Protein AF-0000000082584703 (afdb_homodimer)

InterPro domains:
  IPR012452 Protein of unknown function DUF1657 [PF07870] (7-54)

Sequence (136 aa):
MTVASKLKQTISSLKGVEGTLRLYSLQAQSKELKVVYRDAVKGIGEITQNLEKREKAIELEEPQYKSNMTVASKLKQTISSLKGVEGTLRLYSLQAQSKELKVVYRDAVKGIGEITQNLEKREKAIELEEPQYKSN

Radius of gyration: 16.39 Å; Cα contacts (8 Å, |Δi|>4): 124; chains: 2; bounding box: 30×47×35 Å

Secondary structure (DSSP, 8-state):
--HHHHHHHHHHHHHHHHHHHHHHHHH-SSHHHHHHHHHHHHHHHHHHHHHHHHHHHHHHH-GGG---/--HHHHHHHHHHHHHHHHHHHHHHHHH-SSHHHHHHHHHHHHHHHHHHHHHHHHHHHHHHH-GGG---

pLDDT: mean 90.68, std 10.88, range [46.72, 98.44]

Structure (mmCIF, N/CA/C/O backbone):
data_AF-0000000082584703-model_v1
#
loop_
_entity.id
_entity.type
_entity.pdbx_description
1 polymer 'DUF1657 domain-containing protein'
#
loop_
_atom_site.group_PDB
_atom_site.id
_atom_site.type_symbol
_atom_site.label_atom_id
_atom_site.label_alt_id
_atom_site.label_comp_id
_atom_site.label_asym_id
_atom_site.label_entity_id
_atom_si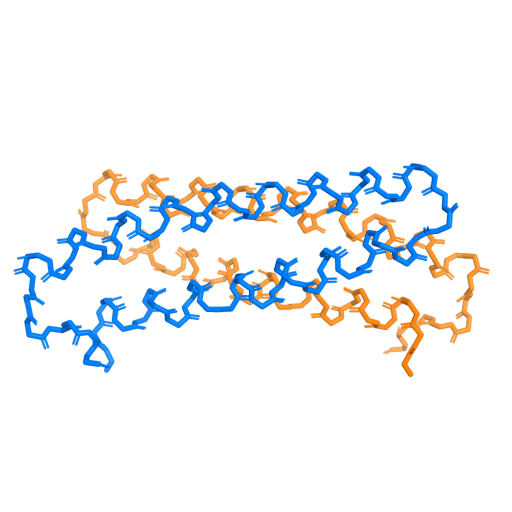te.label_seq_id
_atom_site.pdbx_PDB_ins_code
_atom_site.Cartn_x
_atom_site.Cartn_y
_atom_site.Cartn_z
_atom_site.occupancy
_atom_site.B_iso_or_equiv
_atom_site.auth_seq_id
_atom_site.auth_comp_id
_atom_site.auth_asym_id
_atom_site.auth_atom_id
_atom_site.pdbx_PDB_model_num
ATOM 1 N N . MET A 1 1 ? -2.311 21.344 -4.797 1 69.44 1 MET A N 1
ATOM 2 C CA . MET A 1 1 ? -2.764 20.125 -4.121 1 69.44 1 MET A CA 1
ATOM 3 C C . MET A 1 1 ? -2.555 20.234 -2.615 1 69.44 1 MET A C 1
ATOM 5 O O . MET A 1 1 ? -1.469 20.594 -2.16 1 69.44 1 MET A O 1
ATOM 9 N N . THR A 1 2 ? -3.594 20.25 -1.69 1 82.12 2 THR A N 1
ATOM 10 C CA . THR A 1 2 ? -3.523 20.375 -0.238 1 82.12 2 THR A CA 1
ATOM 11 C C . THR A 1 2 ? -3.08 19.047 0.39 1 82.12 2 THR A C 1
ATOM 13 O O . THR A 1 2 ? -3.08 18.016 -0.272 1 82.12 2 THR A O 1
ATOM 16 N N . VAL A 1 3 ? -2.617 19.078 1.653 1 83.38 3 VAL A N 1
ATOM 17 C CA . VAL A 1 3 ? -2.209 17.875 2.375 1 83.38 3 VAL A CA 1
ATOM 18 C C . VAL A 1 3 ? -3.346 16.844 2.361 1 83.38 3 VAL A C 1
ATOM 20 O O . VAL A 1 3 ? -3.111 15.656 2.17 1 83.38 3 VAL A O 1
ATOM 23 N N . ALA A 1 4 ? -4.516 17.344 2.551 1 88.81 4 ALA A N 1
ATOM 24 C CA . ALA A 1 4 ? -5.684 16.453 2.555 1 88.81 4 ALA A CA 1
ATOM 25 C C . ALA A 1 4 ? -5.867 15.781 1.2 1 88.81 4 ALA A C 1
ATOM 27 O O . ALA A 1 4 ? -6.145 14.586 1.13 1 88.81 4 ALA A O 1
ATOM 28 N N . SER A 1 5 ? -5.746 16.547 0.122 1 88.94 5 SER A N 1
ATOM 29 C CA . SER A 1 5 ? -5.898 16 -1.223 1 88.94 5 SER A CA 1
ATOM 30 C C . SER A 1 5 ? -4.805 14.984 -1.533 1 88.94 5 SER A C 1
ATOM 32 O O . SER A 1 5 ? -5.07 13.953 -2.148 1 88.94 5 SER A O 1
ATOM 34 N N . LYS A 1 6 ? -3.584 15.273 -1.159 1 92 6 LYS A N 1
ATOM 35 C CA . LYS A 1 6 ? -2.465 14.359 -1.337 1 92 6 LYS A CA 1
ATOM 36 C C . LYS A 1 6 ? -2.691 13.062 -0.565 1 92 6 LYS A C 1
ATOM 38 O O . LYS A 1 6 ? -2.469 11.969 -1.096 1 92 6 LYS A O 1
ATOM 43 N N . LEU A 1 7 ? -3.166 13.188 0.596 1 94 7 LEU A N 1
ATOM 44 C CA . LEU A 1 7 ? -3.457 12.023 1.427 1 94 7 LEU A CA 1
ATOM 45 C C . LEU A 1 7 ? -4.578 11.188 0.815 1 94 7 LEU A C 1
ATOM 47 O O . LEU A 1 7 ? -4.496 9.961 0.795 1 94 7 LEU A O 1
ATOM 51 N N . LYS A 1 8 ? -5.562 11.836 0.282 1 94.69 8 LYS A N 1
ATOM 52 C CA . LYS A 1 8 ? -6.672 11.141 -0.37 1 94.69 8 LYS A CA 1
ATOM 53 C C . LYS A 1 8 ? -6.184 10.328 -1.563 1 94.69 8 LYS A C 1
ATOM 55 O O . LYS A 1 8 ? -6.629 9.195 -1.771 1 94.69 8 LYS A O 1
ATOM 60 N N . GLN A 1 9 ? -5.293 10.93 -2.342 1 94.94 9 GLN A N 1
ATOM 61 C CA . GLN A 1 9 ? -4.715 10.234 -3.482 1 94.94 9 GLN A CA 1
ATOM 62 C C . GLN A 1 9 ? -3.904 9.016 -3.029 1 94.94 9 GLN A C 1
ATOM 64 O O . GLN A 1 9 ? -3.979 7.949 -3.641 1 94.94 9 GLN A O 1
ATOM 69 N N . THR A 1 10 ? -3.092 9.242 -1.963 1 97.69 10 THR A N 1
ATOM 70 C CA . THR A 1 10 ? -2.295 8.156 -1.407 1 97.69 10 THR A CA 1
ATOM 71 C C . THR A 1 10 ? -3.195 7.027 -0.906 1 97.69 10 THR A C 1
ATOM 73 O O . THR A 1 10 ? -2.932 5.852 -1.164 1 97.69 10 THR A O 1
ATOM 76 N N . ILE A 1 11 ? -4.266 7.355 -0.222 1 98.06 11 ILE A N 1
ATOM 77 C CA . ILE A 1 11 ? -5.238 6.391 0.285 1 98.06 11 ILE A CA 1
ATOM 78 C C . ILE A 1 11 ? -5.875 5.637 -0.881 1 98.06 11 ILE A C 1
ATOM 80 O O . ILE A 1 11 ? -6.031 4.418 -0.826 1 98.06 11 ILE A O 1
ATOM 84 N N . SER A 1 12 ? -6.23 6.316 -1.953 1 97.88 12 SER A N 1
ATOM 85 C CA . SER A 1 12 ? -6.809 5.691 -3.139 1 97.88 12 SER A CA 1
ATOM 86 C C . SER A 1 12 ? -5.848 4.688 -3.762 1 97.88 12 SER A C 1
ATOM 88 O O . SER A 1 12 ? -6.262 3.611 -4.199 1 97.88 12 SER A O 1
ATOM 90 N N . SER A 1 13 ? -4.562 5.062 -3.805 1 97.56 13 SER A N 1
ATOM 91 C CA . SER A 1 13 ? -3.543 4.152 -4.309 1 97.56 13 SER A CA 1
ATOM 92 C C . SER A 1 13 ? -3.475 2.881 -3.467 1 97.56 13 SER A C 1
ATOM 94 O O . SER A 1 13 ? -3.418 1.774 -4.008 1 97.56 13 SER A O 1
ATOM 96 N N . LEU A 1 14 ? -3.51 3.01 -2.193 1 98.44 14 LEU A N 1
ATOM 97 C CA . LEU A 1 14 ? -3.469 1.864 -1.29 1 98.44 14 LEU A CA 1
ATOM 98 C C . LEU A 1 14 ? -4.707 0.992 -1.46 1 98.44 14 LEU A C 1
ATOM 100 O O . LEU A 1 14 ? -4.605 -0.237 -1.487 1 98.44 14 LEU A O 1
ATOM 104 N N . LYS A 1 15 ? -5.852 1.588 -1.645 1 98.38 15 LYS A N 1
ATOM 105 C CA . LYS A 1 15 ? -7.082 0.828 -1.859 1 98.38 15 LYS A CA 1
ATOM 106 C C . LYS A 1 15 ? -7.031 0.061 -3.178 1 98.38 15 LYS A C 1
ATOM 108 O O . LYS A 1 15 ? -7.555 -1.05 -3.277 1 98.38 15 LYS A O 1
ATOM 113 N N . GLY A 1 16 ? -6.461 0.736 -4.164 1 97.62 16 GLY A N 1
ATOM 114 C CA . GLY A 1 16 ? -6.227 0.034 -5.414 1 97.62 16 GLY A CA 1
ATOM 115 C C . GLY A 1 16 ? -5.375 -1.21 -5.25 1 97.62 16 GLY A C 1
ATOM 116 O O . GLY A 1 16 ? -5.703 -2.27 -5.785 1 97.62 16 GLY A O 1
ATOM 117 N N . VAL A 1 17 ? -4.344 -1.11 -4.523 1 98 17 VAL A N 1
ATOM 118 C CA . VAL A 1 17 ? -3.453 -2.238 -4.266 1 98 17 VAL A CA 1
ATOM 119 C C . VAL A 1 17 ? -4.18 -3.289 -3.43 1 98 17 VAL A C 1
ATOM 121 O O . VAL A 1 17 ? -4.055 -4.488 -3.682 1 98 17 VAL A O 1
ATOM 124 N N . GLU A 1 18 ? -4.863 -2.871 -2.416 1 98.25 18 GLU A N 1
ATOM 125 C CA . GLU A 1 18 ? -5.66 -3.777 -1.596 1 98.25 18 GLU A CA 1
ATOM 126 C C . GLU A 1 18 ? -6.609 -4.605 -2.453 1 98.25 18 GLU A C 1
ATOM 128 O O . GLU A 1 18 ? -6.684 -5.828 -2.305 1 98.25 18 GLU A O 1
ATOM 133 N N . GLY A 1 19 ? -7.398 -3.957 -3.348 1 97.69 19 GLY A N 1
ATOM 134 C CA . GLY A 1 19 ? -8.281 -4.652 -4.27 1 97.69 19 GLY A CA 1
ATOM 135 C C . GLY A 1 19 ? -7.559 -5.668 -5.133 1 97.69 19 GLY A C 1
ATOM 136 O O . GLY A 1 19 ? -8.031 -6.797 -5.301 1 97.69 19 GLY A O 1
ATOM 137 N N . THR A 1 20 ? -6.426 -5.297 -5.633 1 97.62 20 THR A N 1
ATOM 138 C CA . THR A 1 20 ? -5.613 -6.172 -6.473 1 97.62 20 THR A CA 1
ATOM 139 C C . THR A 1 20 ? -5.156 -7.398 -5.688 1 97.62 20 THR A C 1
ATOM 141 O O . THR A 1 20 ? -5.285 -8.531 -6.164 1 97.62 20 THR A O 1
ATOM 144 N N . LEU A 1 21 ? -4.656 -7.223 -4.477 1 97.69 21 LEU A N 1
ATOM 145 C CA . LEU A 1 21 ? -4.152 -8.328 -3.66 1 97.69 21 LEU A CA 1
ATOM 146 C C . LEU A 1 21 ? -5.289 -9.25 -3.23 1 97.69 21 LEU A C 1
ATOM 148 O O . LEU A 1 21 ? -5.102 -10.461 -3.105 1 97.69 21 LEU A O 1
ATOM 152 N N . ARG A 1 22 ? -6.449 -8.594 -2.969 1 97.75 22 ARG A N 1
ATOM 153 C CA . ARG A 1 22 ? -7.617 -9.422 -2.68 1 97.75 22 ARG A CA 1
ATOM 154 C C . ARG A 1 22 ? -7.941 -10.336 -3.854 1 97.75 22 ARG A C 1
ATOM 156 O O . ARG A 1 22 ? -8.242 -11.516 -3.662 1 97.75 22 ARG A O 1
ATOM 163 N N . LEU A 1 23 ? -7.895 -9.805 -5.078 1 96.81 23 LEU A N 1
ATOM 164 C CA . LEU A 1 23 ? -8.125 -10.602 -6.281 1 96.81 23 LEU A CA 1
ATOM 165 C C . LEU A 1 23 ? -7.102 -11.727 -6.395 1 96.81 23 LEU A C 1
ATOM 167 O O . LEU A 1 23 ? -7.453 -12.859 -6.734 1 96.81 23 LEU A O 1
ATOM 171 N N . TYR A 1 24 ? -5.805 -11.43 -6.113 1 95.44 24 TYR A N 1
ATOM 172 C CA . TYR A 1 24 ? -4.77 -12.461 -6.133 1 95.44 24 TYR A CA 1
ATOM 173 C C . TYR A 1 24 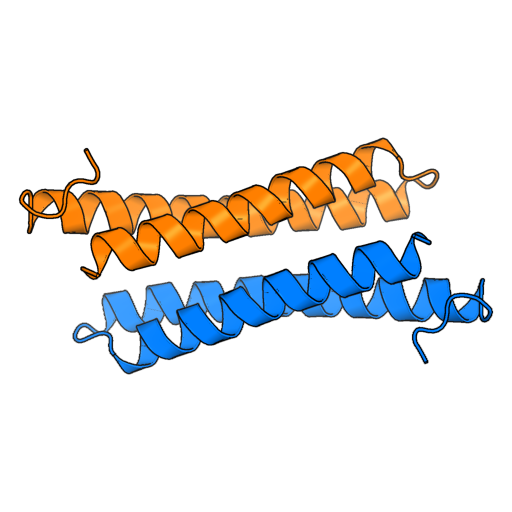? -5.086 -13.57 -5.137 1 95.44 24 TYR A C 1
ATOM 175 O O . TYR A 1 24 ? -4.863 -14.75 -5.422 1 95.44 24 TYR A O 1
ATOM 183 N N . SER A 1 25 ? -5.523 -13.18 -3.979 1 95.75 25 SER A N 1
ATOM 184 C CA . SER A 1 25 ? -5.84 -14.164 -2.945 1 95.75 25 SER A CA 1
ATOM 185 C C . SER A 1 25 ? -6.941 -15.109 -3.402 1 95.75 25 SER A C 1
ATOM 187 O O . SER A 1 25 ? -6.902 -16.312 -3.109 1 95.75 25 SER A O 1
ATOM 189 N N . LEU A 1 26 ? -7.953 -14.586 -4.113 1 95.19 26 LEU A N 1
ATOM 190 C CA . LEU A 1 26 ? -9.086 -15.359 -4.602 1 95.19 26 LEU A CA 1
ATOM 191 C C . LEU A 1 26 ? -8.648 -16.312 -5.707 1 95.19 26 LEU A C 1
ATOM 193 O O . LEU A 1 26 ? -9.211 -17.406 -5.852 1 95.19 26 LEU A O 1
ATOM 197 N N . GLN A 1 27 ? -7.609 -15.945 -6.441 1 92.81 27 GLN A N 1
ATOM 198 C CA . GLN A 1 27 ? -7.168 -16.703 -7.609 1 92.81 27 GLN A CA 1
ATOM 199 C C . GLN A 1 27 ? -6.059 -17.688 -7.25 1 92.81 27 GLN A C 1
ATOM 201 O O . GLN A 1 27 ? -5.727 -18.578 -8.031 1 92.81 27 GLN A O 1
ATOM 206 N N . ALA A 1 28 ? -5.477 -17.422 -6.059 1 91.31 28 ALA A N 1
ATOM 207 C CA . ALA A 1 28 ? -4.371 -18.281 -5.66 1 91.31 28 ALA A CA 1
ATOM 208 C C . ALA A 1 28 ? -4.836 -19.734 -5.523 1 91.31 28 ALA A C 1
ATOM 210 O O . ALA A 1 28 ? -5.938 -20 -5.035 1 91.31 28 ALA A O 1
ATOM 211 N N . GLN A 1 29 ? -3.947 -20.703 -5.93 1 87.38 29 GLN A N 1
ATOM 212 C CA . GLN A 1 29 ? -4.297 -22.109 -5.93 1 87.38 29 GLN A CA 1
ATOM 213 C C . GLN A 1 29 ? -3.838 -22.797 -4.641 1 87.38 29 GLN A C 1
ATOM 215 O O . GLN A 1 29 ? -4.391 -23.828 -4.242 1 87.38 29 GLN A O 1
ATOM 220 N N . SER A 1 30 ? -2.855 -22.312 -4.02 1 88.31 30 SER A N 1
ATOM 221 C CA . SER A 1 30 ? -2.348 -22.906 -2.787 1 88.31 30 SER A CA 1
ATOM 222 C C . SER A 1 30 ? -2.795 -22.109 -1.563 1 88.31 30 SER A C 1
ATOM 224 O O . SER A 1 30 ? -2.889 -20.891 -1.611 1 88.31 30 SER A O 1
ATOM 226 N N . LYS A 1 31 ? -3.072 -22.859 -0.467 1 92.44 31 LYS A N 1
ATOM 227 C CA . LYS A 1 31 ? -3.473 -22.25 0.8 1 92.44 31 LYS A CA 1
ATOM 228 C C . LYS A 1 31 ? -2.402 -21.297 1.314 1 92.44 31 LYS A C 1
ATOM 230 O O . LYS A 1 31 ? -2.721 -20.234 1.852 1 92.44 31 LYS A O 1
ATOM 235 N N . GLU A 1 32 ? -1.219 -21.594 1.123 1 90.44 32 GLU A N 1
ATOM 236 C CA . GLU A 1 32 ? -0.107 -20.766 1.582 1 90.44 32 GLU A CA 1
ATOM 237 C C . GLU A 1 32 ? -0.101 -19.406 0.88 1 90.44 32 GLU A C 1
ATOM 239 O O . GLU A 1 32 ? 0.039 -18.375 1.528 1 90.44 32 GLU A O 1
ATOM 244 N N . LEU A 1 33 ? -0.312 -19.438 -0.413 1 89.88 33 LEU A N 1
ATOM 245 C CA . LEU A 1 33 ? -0.336 -18.203 -1.193 1 89.88 33 LEU A CA 1
ATOM 246 C C . LEU A 1 33 ? -1.559 -17.359 -0.842 1 89.88 33 LEU A C 1
ATOM 248 O O . LEU A 1 33 ? -1.468 -16.141 -0.754 1 89.88 33 LEU A O 1
ATOM 252 N N . LYS A 1 34 ? -2.74 -18.047 -0.657 1 95.31 34 LYS A N 1
ATOM 253 C CA . LYS A 1 34 ? -3.947 -17.328 -0.244 1 95.31 34 LYS A CA 1
ATOM 254 C C . LY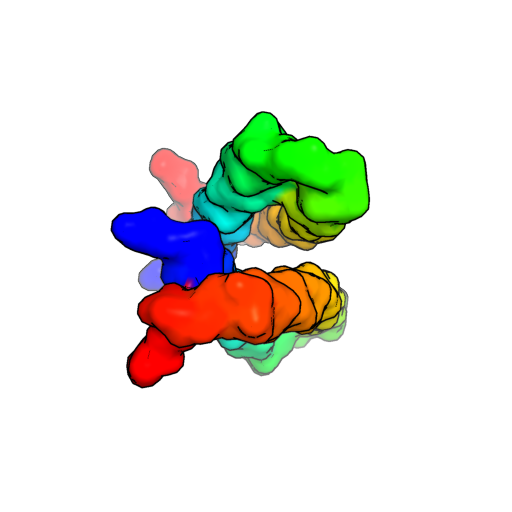S A 1 34 ? -3.721 -16.578 1.062 1 95.31 34 LYS A C 1
ATOM 256 O O . LYS A 1 34 ? -4.113 -15.414 1.187 1 95.31 34 LYS A O 1
ATOM 261 N N . VAL A 1 35 ? -3.023 -17.234 1.973 1 94.69 35 VAL A N 1
ATOM 262 C CA . VAL A 1 35 ? -2.764 -16.625 3.277 1 94.69 35 VAL A CA 1
ATOM 263 C C . VAL A 1 35 ? -1.806 -15.453 3.12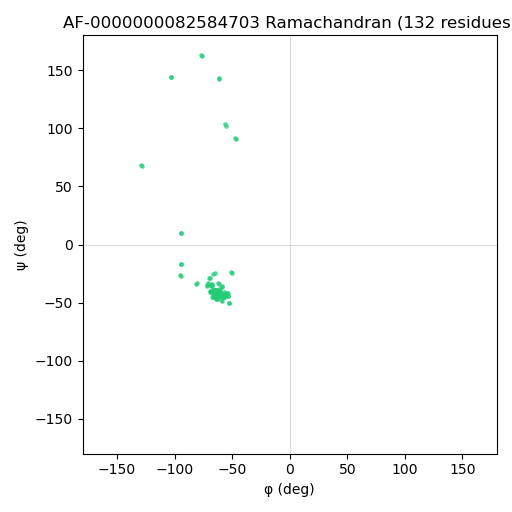1 1 94.69 35 VAL A C 1
ATOM 265 O O . VAL A 1 35 ? -1.99 -14.406 3.752 1 94.69 35 VAL A O 1
ATOM 268 N N . VAL A 1 36 ? -0.782 -15.594 2.25 1 93.69 36 VAL A N 1
ATOM 269 C CA . VAL A 1 36 ? 0.192 -14.531 2.018 1 93.69 36 VAL A CA 1
ATOM 270 C C . VAL A 1 36 ? -0.52 -13.273 1.509 1 93.69 36 VAL A C 1
ATOM 272 O O . VAL A 1 36 ? -0.305 -12.18 2.029 1 93.69 36 VAL A O 1
ATOM 275 N N . TYR A 1 37 ? -1.383 -13.406 0.532 1 96.62 37 TYR A N 1
ATOM 276 C CA . TYR A 1 37 ? -2.078 -12.266 -0.056 1 96.62 37 TYR A CA 1
ATOM 277 C C . TYR A 1 37 ? -3.123 -11.711 0.903 1 96.62 37 TYR A C 1
ATOM 279 O O . TYR A 1 37 ? -3.305 -10.5 0.998 1 96.62 37 TYR A O 1
ATOM 287 N N . ARG A 1 38 ? -3.746 -12.57 1.654 1 97.12 38 ARG A N 1
ATOM 288 C CA . ARG A 1 38 ? -4.734 -12.125 2.631 1 97.12 38 ARG A CA 1
ATOM 289 C C . ARG A 1 38 ? -4.078 -11.312 3.742 1 97.12 38 ARG A C 1
ATOM 291 O O . ARG A 1 38 ? -4.625 -10.297 4.184 1 97.12 38 ARG A O 1
ATOM 298 N N . ASP A 1 39 ? -2.953 -11.766 4.207 1 96.88 39 ASP A N 1
ATOM 299 C CA . ASP A 1 39 ? -2.209 -11.031 5.227 1 96.88 39 ASP A CA 1
ATOM 300 C C . ASP A 1 39 ? -1.76 -9.672 4.711 1 96.88 39 ASP A C 1
ATOM 302 O O . ASP A 1 39 ? -1.788 -8.68 5.445 1 96.88 39 ASP A O 1
ATOM 306 N N . ALA A 1 40 ? -1.365 -9.68 3.498 1 97.69 40 ALA A N 1
ATOM 307 C CA . ALA A 1 40 ? -0.992 -8.422 2.865 1 97.69 40 ALA A CA 1
ATOM 308 C C . ALA A 1 40 ? -2.184 -7.469 2.795 1 97.69 40 ALA A C 1
ATOM 310 O O . ALA A 1 40 ? -2.057 -6.281 3.102 1 97.69 40 ALA A O 1
ATOM 311 N N . VAL A 1 41 ? -3.396 -7.969 2.449 1 98.44 41 VAL A N 1
ATOM 312 C CA . VAL A 1 41 ? -4.621 -7.18 2.375 1 98.44 41 VAL A CA 1
ATOM 313 C C . VAL A 1 41 ? -4.953 -6.605 3.75 1 98.44 41 VAL A C 1
ATOM 315 O O . VAL A 1 41 ? -5.266 -5.418 3.875 1 98.44 41 VAL A O 1
ATOM 318 N N . LYS A 1 42 ? -4.797 -7.43 4.734 1 98.12 42 LYS A N 1
ATOM 319 C CA . LYS A 1 42 ? -5.078 -7.004 6.102 1 98.12 42 LYS A CA 1
ATOM 320 C C . LYS A 1 42 ? -4.121 -5.898 6.539 1 98.12 42 LYS A C 1
ATOM 322 O O . LYS A 1 42 ? -4.547 -4.887 7.102 1 98.12 42 LYS A O 1
ATOM 327 N N . GLY A 1 43 ? -2.818 -6.102 6.258 1 97.62 43 GLY A N 1
ATOM 328 C CA . GLY A 1 43 ? -1.826 -5.094 6.602 1 97.62 43 GLY A CA 1
ATOM 329 C C . GLY A 1 43 ? -2.064 -3.764 5.91 1 97.62 43 GLY A C 1
ATOM 330 O O . GLY A 1 43 ? -2.004 -2.709 6.543 1 97.62 43 GLY A O 1
ATOM 331 N N . ILE A 1 44 ? -2.393 -3.838 4.641 1 98.44 44 ILE A N 1
ATOM 332 C CA . ILE A 1 44 ? -2.666 -2.619 3.887 1 98.44 44 ILE A CA 1
ATOM 333 C C . ILE A 1 44 ? -3.934 -1.954 4.422 1 98.44 44 ILE A C 1
ATOM 335 O O . ILE A 1 44 ? -3.998 -0.728 4.535 1 98.44 44 ILE A O 1
ATOM 339 N N . GLY A 1 45 ? -4.906 -2.727 4.742 1 98.25 45 GLY A N 1
ATOM 340 C CA . GLY A 1 45 ? -6.145 -2.203 5.297 1 98.25 45 GLY A CA 1
ATOM 341 C C . GLY A 1 45 ? -5.941 -1.431 6.586 1 98.25 45 GLY A C 1
ATOM 342 O O . GLY A 1 45 ? -6.535 -0.369 6.781 1 98.25 45 GLY A O 1
ATOM 343 N N . GLU A 1 46 ? -5.137 -1.974 7.453 1 97.56 46 GLU A N 1
ATOM 344 C CA . GLU A 1 46 ? -4.84 -1.307 8.719 1 97.56 46 GLU A CA 1
ATOM 345 C C . GLU A 1 46 ? -4.145 0.031 8.484 1 97.56 46 GLU A C 1
ATOM 347 O O . GLU A 1 46 ? -4.477 1.03 9.125 1 97.56 46 GLU A O 1
ATOM 352 N N . ILE A 1 47 ? -3.197 0.049 7.59 1 98 47 ILE A N 1
ATOM 353 C CA . ILE A 1 47 ? -2.475 1.273 7.266 1 98 47 ILE A CA 1
ATOM 354 C C . ILE A 1 47 ? -3.432 2.289 6.648 1 98 47 ILE A C 1
ATOM 356 O O . ILE A 1 47 ? -3.428 3.465 7.023 1 98 47 ILE A O 1
ATOM 360 N N . THR A 1 48 ? -4.254 1.802 5.684 1 98.31 48 THR A N 1
ATOM 361 C CA . THR A 1 48 ? -5.234 2.645 5.012 1 98.31 48 THR A CA 1
ATOM 362 C C . THR A 1 48 ? -6.184 3.285 6.02 1 98.31 48 THR A C 1
ATOM 364 O O . THR A 1 48 ? -6.457 4.484 5.949 1 98.31 48 THR A O 1
ATOM 367 N N . GLN A 1 49 ? -6.668 2.496 6.949 1 97.44 49 GLN A N 1
ATOM 368 C CA . GLN A 1 49 ? -7.586 2.994 7.965 1 97.44 49 GLN A CA 1
ATOM 369 C C . GLN A 1 49 ? -6.934 4.086 8.805 1 97.44 49 GLN A C 1
ATOM 371 O O . GLN A 1 49 ? -7.578 5.082 9.148 1 97.44 49 GLN A O 1
ATOM 376 N N . ASN A 1 50 ? -5.695 3.91 9.156 1 95.69 50 ASN A N 1
ATOM 377 C CA . ASN A 1 50 ? -4.961 4.914 9.922 1 95.69 50 ASN A CA 1
ATOM 378 C C . ASN A 1 50 ? -4.832 6.223 9.148 1 95.69 50 ASN A C 1
ATOM 380 O O . ASN A 1 50 ? -5.016 7.301 9.719 1 95.69 50 ASN A O 1
ATOM 384 N N . LEU A 1 51 ? -4.523 6.148 7.883 1 96.69 51 LEU A N 1
ATOM 385 C CA . LEU A 1 51 ? -4.383 7.332 7.043 1 96.69 51 LEU A CA 1
ATOM 386 C C . LEU A 1 51 ? -5.73 8.016 6.84 1 96.69 51 LEU A C 1
ATOM 388 O O . LEU A 1 51 ? -5.797 9.25 6.742 1 96.69 51 LEU A O 1
ATOM 392 N N . GLU A 1 52 ? -6.809 7.195 6.77 1 96.5 52 GLU A N 1
ATOM 393 C CA . GLU A 1 52 ? -8.148 7.762 6.648 1 96.5 52 GLU A CA 1
ATOM 394 C C . GLU A 1 52 ? -8.508 8.594 7.879 1 96.5 52 GLU A C 1
ATOM 396 O O . GLU A 1 52 ? -9.148 9.641 7.758 1 96.5 52 GLU A O 1
ATOM 401 N N . LYS A 1 53 ? -8.18 8.094 9 1 93.94 53 LYS A N 1
ATOM 402 C CA . LYS A 1 53 ? -8.406 8.852 10.227 1 93.94 53 LYS A CA 1
ATOM 403 C C . LYS A 1 53 ? -7.691 10.195 10.188 1 93.94 53 LYS A C 1
ATOM 405 O O . LYS A 1 53 ? -8.258 11.219 10.578 1 93.94 53 LYS A O 1
ATOM 410 N N . ARG A 1 54 ? -6.5 10.148 9.727 1 90.88 54 ARG A N 1
ATOM 411 C CA . ARG A 1 54 ? -5.727 11.383 9.594 1 90.88 54 ARG A CA 1
ATOM 412 C C . ARG A 1 54 ? -6.348 12.312 8.562 1 90.88 54 ARG A C 1
ATOM 414 O O . ARG A 1 54 ? -6.395 13.531 8.766 1 90.88 54 ARG A O 1
ATOM 421 N N . GLU A 1 55 ? -6.746 11.82 7.445 1 92.44 55 GLU A N 1
ATOM 422 C CA . GLU A 1 55 ? -7.406 12.617 6.414 1 92.44 55 GLU A CA 1
ATOM 423 C C . GLU A 1 55 ? -8.617 13.359 6.98 1 92.44 55 GLU A C 1
ATOM 425 O O . GLU A 1 55 ? -8.805 14.547 6.711 1 92.44 55 GLU A O 1
ATOM 430 N N . LYS A 1 56 ? -9.422 12.664 7.785 1 91.56 56 LYS A N 1
ATOM 431 C CA . LYS A 1 56 ? -10.609 13.258 8.398 1 91.56 56 LYS A CA 1
ATOM 432 C C . LYS A 1 56 ? -10.227 14.367 9.367 1 91.56 56 LYS A C 1
ATOM 434 O O . LYS A 1 56 ? -10.875 15.414 9.414 1 91.56 56 LYS A O 1
ATOM 439 N N . ALA A 1 57 ? -9.18 14.164 10.117 1 88.31 57 ALA A N 1
ATOM 440 C CA . ALA A 1 57 ? -8.695 15.164 11.062 1 88.31 57 ALA A CA 1
ATOM 441 C C . ALA A 1 57 ? -8.25 16.438 10.336 1 88.31 57 ALA A C 1
ATOM 443 O O . ALA A 1 57 ? -8.57 17.547 10.766 1 88.31 57 ALA A O 1
ATOM 444 N N . ILE A 1 58 ? -7.566 16.297 9.281 1 86.56 58 ILE A N 1
ATOM 445 C CA . ILE A 1 58 ? -7.082 17.422 8.492 1 86.56 58 ILE A CA 1
ATOM 446 C C . ILE A 1 58 ? -8.266 18.172 7.895 1 86.56 58 ILE A C 1
ATOM 448 O O . ILE A 1 58 ? -8.266 19.406 7.855 1 86.56 58 ILE A O 1
ATOM 452 N N . GLU A 1 59 ? -9.18 17.422 7.387 1 87.12 59 GLU A N 1
ATOM 453 C CA . GLU A 1 59 ? -10.367 18.047 6.789 1 87.12 59 GLU A CA 1
ATOM 454 C C . GLU A 1 59 ? -11.148 18.84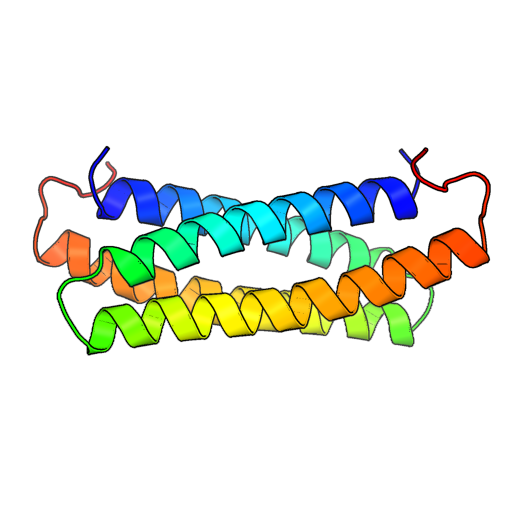4 7.82 1 87.12 59 GLU A C 1
ATOM 456 O O . GLU A 1 59 ? -11.758 19.859 7.484 1 87.12 59 GLU A O 1
ATOM 461 N N . LEU A 1 60 ? -11.164 18.391 9.078 1 85.19 60 LEU A N 1
ATOM 462 C CA . LEU A 1 60 ? -11.836 19.094 10.164 1 85.19 60 LEU A CA 1
ATOM 463 C C . LEU A 1 60 ? -11.086 20.375 10.516 1 85.19 60 LEU A C 1
ATOM 465 O O . LEU A 1 60 ? -11.703 21.406 10.805 1 85.19 60 LEU A O 1
ATOM 469 N N . GLU A 1 61 ? -9.789 20.312 10.398 1 81.56 61 GLU A N 1
ATOM 470 C CA . GLU A 1 61 ? -8.961 21.484 10.711 1 81.56 61 GLU A CA 1
ATOM 471 C C . GLU A 1 61 ? -8.938 22.469 9.547 1 81.56 61 GLU A C 1
ATOM 473 O O . GLU A 1 61 ? -8.844 23.672 9.758 1 81.56 61 GLU A O 1
ATOM 478 N N . GLU A 1 62 ? -9 21.906 8.391 1 77.69 62 GLU A N 1
ATOM 479 C CA . GLU A 1 62 ? -8.969 22.734 7.184 1 77.69 62 GLU A CA 1
ATOM 480 C C . GLU A 1 62 ? -10.117 22.375 6.246 1 77.69 62 GLU A C 1
ATOM 482 O O . GLU A 1 62 ? -9.906 21.781 5.188 1 77.69 62 GLU A O 1
ATOM 487 N N . PRO A 1 63 ? -11.367 22.656 6.617 1 73.88 63 PRO A N 1
ATOM 488 C CA . PRO A 1 63 ? -12.57 22.297 5.855 1 73.88 63 PRO A CA 1
ATOM 489 C C . PRO A 1 63 ? -12.484 22.719 4.391 1 73.88 63 PRO A C 1
ATOM 491 O O . PRO A 1 63 ? -13.141 22.125 3.535 1 73.88 63 PRO A O 1
ATOM 494 N N . GLN A 1 64 ? -11.734 23.656 4.078 1 70.38 64 GLN A N 1
ATOM 495 C CA . GLN A 1 64 ? -11.648 24.125 2.699 1 70.38 64 GLN A CA 1
ATOM 496 C C . GLN A 1 64 ? -11.055 23.047 1.789 1 70.38 64 GLN A C 1
ATOM 498 O O . GLN A 1 64 ? -11.258 23.078 0.573 1 70.38 64 GLN A O 1
ATOM 503 N N . TYR A 1 65 ? -10.328 22.219 2.385 1 61.91 65 TYR A N 1
ATOM 504 C CA . TYR A 1 65 ? -9.68 21.188 1.58 1 61.91 65 TYR A CA 1
ATOM 505 C C . TYR A 1 65 ? -10.516 19.906 1.561 1 61.91 65 TYR A C 1
ATOM 507 O O . TYR A 1 65 ? -10.062 18.875 1.069 1 61.91 65 TYR A O 1
ATOM 515 N N . LYS A 1 66 ? -11.711 19.875 2.035 1 60.47 66 LYS A N 1
ATOM 516 C CA . LYS A 1 66 ? -12.641 18.75 1.982 1 60.47 66 LYS A CA 1
ATOM 517 C C . LYS A 1 66 ? -12.867 18.297 0.545 1 60.47 66 LYS A C 1
ATOM 519 O O . LYS A 1 66 ? -13.055 19.125 -0.353 1 60.47 66 LYS A O 1
ATOM 524 N N . SER A 1 67 ? -12.344 17.328 0.151 1 57.41 67 SER A N 1
ATOM 525 C CA . SER A 1 67 ? -12.609 16.781 -1.177 1 57.41 67 SER A CA 1
ATOM 526 C C . SER A 1 67 ? -14.109 16.703 -1.447 1 57.41 67 SER A C 1
ATOM 528 O O . SER A 1 67 ? -14.859 16.141 -0.646 1 57.41 67 SER A O 1
ATOM 530 N N . ASN A 1 68 ? -14.68 17.766 -2.051 1 46.72 68 ASN A N 1
ATOM 531 C CA . ASN A 1 68 ? -16.047 17.641 -2.557 1 46.72 68 ASN A CA 1
ATOM 532 C C . ASN A 1 68 ? -16.25 16.328 -3.301 1 46.72 68 ASN A C 1
ATOM 534 O O . ASN A 1 68 ? -15.375 15.867 -4.027 1 46.72 68 ASN A O 1
ATOM 538 N N . MET B 1 1 ? -0.144 -10.617 -19.531 1 69.12 1 MET B N 1
ATOM 539 C CA . MET B 1 1 ? 0.576 -10.289 -18.312 1 69.12 1 MET B CA 1
ATOM 540 C C . MET B 1 1 ? 0.666 -11.5 -17.391 1 69.12 1 MET B C 1
ATOM 542 O O . MET B 1 1 ? -0.338 -12.164 -17.141 1 69.12 1 MET B O 1
ATOM 546 N N . THR B 1 2 ? 1.873 -12.07 -17.016 1 82.12 2 THR B N 1
ATOM 547 C CA . THR B 1 2 ? 2.084 -13.234 -16.156 1 82.12 2 THR B CA 1
ATOM 548 C C . THR B 1 2 ? 1.893 -12.859 -14.688 1 82.12 2 THR B C 1
ATOM 550 O O . THR B 1 2 ? 1.847 -11.68 -14.344 1 82.12 2 THR B O 1
ATOM 553 N N . VAL B 1 3 ? 1.697 -13.867 -13.797 1 83.44 3 VAL B N 1
ATOM 554 C CA . VAL B 1 3 ? 1.549 -13.641 -12.367 1 83.44 3 VAL B CA 1
ATOM 555 C C . VAL B 1 3 ? 2.744 -12.844 -11.844 1 83.44 3 VAL B C 1
ATOM 557 O O . VAL B 1 3 ? 2.584 -11.938 -11.023 1 83.44 3 VAL B O 1
ATOM 560 N N . ALA B 1 4 ? 3.879 -13.195 -12.312 1 88.88 4 ALA B N 1
ATOM 561 C CA . ALA B 1 4 ? 5.098 -12.508 -11.891 1 88.88 4 ALA B CA 1
ATOM 562 C C . ALA B 1 4 ? 5.062 -11.039 -12.297 1 88.88 4 ALA B C 1
ATOM 564 O O . ALA B 1 4 ? 5.422 -10.164 -11.508 1 88.88 4 ALA B O 1
ATOM 565 N N . SER B 1 5 ? 4.656 -10.773 -13.531 1 89.06 5 SER B N 1
ATOM 566 C CA . SER B 1 5 ? 4.582 -9.398 -14.023 1 89.06 5 SER B CA 1
ATOM 567 C C . SER B 1 5 ? 3.545 -8.594 -13.242 1 89.06 5 SER B C 1
ATOM 569 O O . SER B 1 5 ? 3.773 -7.422 -12.922 1 89.06 5 SER B O 1
ATOM 571 N N . LYS B 1 6 ? 2.41 -9.164 -12.977 1 92.06 6 LYS B N 1
ATOM 572 C CA . LYS B 1 6 ? 1.364 -8.523 -12.18 1 92.06 6 LYS B CA 1
ATOM 573 C C . LYS B 1 6 ? 1.856 -8.211 -10.773 1 92.06 6 LYS B C 1
ATOM 575 O O . LYS B 1 6 ? 1.634 -7.109 -10.258 1 92.06 6 LYS B O 1
ATOM 580 N N . LEU B 1 7 ? 2.543 -9.125 -10.219 1 94.19 7 LEU B N 1
ATOM 581 C CA . LEU B 1 7 ? 3.098 -8.938 -8.883 1 94.19 7 LEU B CA 1
ATOM 582 C C . LEU B 1 7 ? 4.145 -7.828 -8.875 1 94.19 7 LEU B C 1
ATOM 584 O O . LEU B 1 7 ? 4.176 -7.004 -7.961 1 94.19 7 LEU B O 1
ATOM 588 N N . LYS B 1 8 ? 4.93 -7.754 -9.883 1 94.69 8 LYS B N 1
ATOM 589 C CA . LYS B 1 8 ? 5.945 -6.711 -10.016 1 94.69 8 LYS B CA 1
ATOM 590 C C . LYS B 1 8 ? 5.305 -5.328 -10.078 1 94.69 8 LYS B C 1
ATOM 592 O O . LYS B 1 8 ? 5.805 -4.383 -9.461 1 94.69 8 LYS B O 1
ATOM 597 N N . GLN B 1 9 ? 4.227 -5.238 -10.844 1 95.06 9 GLN B N 1
ATOM 598 C CA . GLN B 1 9 ? 3.496 -3.979 -10.938 1 95.06 9 GLN B CA 1
ATOM 599 C C . GLN B 1 9 ? 2.908 -3.584 -9.586 1 95.06 9 GLN B C 1
ATOM 601 O O . GLN B 1 9 ? 2.957 -2.414 -9.195 1 95.06 9 GLN B O 1
ATOM 606 N N . THR B 1 10 ? 2.32 -4.602 -8.906 1 97.69 10 THR B N 1
ATOM 607 C CA . THR B 1 10 ? 1.755 -4.363 -7.586 1 97.69 10 THR B CA 1
ATOM 608 C C . THR B 1 10 ? 2.836 -3.904 -6.609 1 97.69 10 THR B C 1
ATOM 610 O O . THR B 1 10 ? 2.631 -2.957 -5.848 1 97.69 10 THR B O 1
ATOM 613 N N . ILE B 1 11 ? 3.992 -4.523 -6.641 1 98.06 11 ILE B N 1
ATOM 614 C CA . ILE B 1 11 ? 5.129 -4.168 -5.801 1 98.06 11 ILE B CA 1
ATOM 615 C C . ILE B 1 11 ? 5.582 -2.744 -6.113 1 98.06 11 ILE B C 1
ATOM 617 O O . ILE B 1 11 ? 5.859 -1.959 -5.207 1 98.06 11 ILE B O 1
ATOM 621 N N . SER B 1 12 ? 5.637 -2.369 -7.363 1 97.88 12 SER B N 1
ATOM 622 C CA . SER B 1 12 ? 6.02 -1.022 -7.777 1 97.88 12 SER B CA 1
ATOM 623 C C . SER B 1 12 ? 5.047 0.019 -7.234 1 97.88 12 SER B C 1
ATOM 625 O O . SER B 1 12 ? 5.461 1.097 -6.805 1 97.88 12 SER B O 1
ATOM 627 N N . SER B 1 13 ? 3.756 -0.324 -7.277 1 97.56 13 SER B N 1
ATOM 628 C CA . SER B 1 13 ? 2.742 0.561 -6.719 1 97.56 13 SER B CA 1
ATOM 629 C C . SER B 1 13 ? 2.961 0.775 -5.223 1 97.56 13 SER B C 1
ATOM 631 O O . SER B 1 13 ? 2.895 1.905 -4.738 1 97.56 13 SER B O 1
ATOM 633 N N . LEU B 1 14 ? 3.262 -0.253 -4.512 1 98.44 14 LEU B N 1
ATOM 634 C CA . LEU B 1 14 ? 3.51 -0.166 -3.074 1 98.44 14 LEU B CA 1
ATOM 635 C C . LEU B 1 14 ? 4.762 0.653 -2.787 1 98.44 14 LEU B C 1
ATOM 637 O O . LEU B 1 14 ? 4.773 1.479 -1.872 1 98.44 14 LEU B O 1
ATOM 641 N N . LYS B 1 15 ? 5.781 0.505 -3.584 1 98.38 15 LYS B N 1
ATOM 642 C CA . LYS B 1 15 ? 7.004 1.282 -3.41 1 98.38 15 LYS B CA 1
ATOM 643 C C . LYS B 1 15 ? 6.754 2.764 -3.676 1 98.38 15 LYS B C 1
ATOM 645 O O . LYS B 1 15 ? 7.352 3.625 -3.023 1 98.38 15 LYS B O 1
ATOM 650 N N . GLY B 1 16 ? 5.934 2.996 -4.684 1 97.56 16 GLY B N 1
ATOM 651 C CA . GLY B 1 16 ? 5.512 4.371 -4.918 1 97.56 16 GLY B CA 1
ATOM 652 C C . GLY B 1 16 ? 4.832 5 -3.719 1 97.56 16 GLY B C 1
ATOM 653 O O . GLY B 1 16 ? 5.145 6.133 -3.346 1 97.56 16 GLY B O 1
ATOM 654 N N . VAL B 1 17 ? 3.975 4.293 -3.123 1 98 17 VAL B N 1
ATOM 655 C CA . VAL B 1 17 ? 3.264 4.77 -1.941 1 98 17 VAL B CA 1
ATOM 656 C C . VAL B 1 17 ? 4.238 4.914 -0.776 1 98 17 VAL B C 1
ATOM 658 O O . VAL B 1 17 ? 4.18 5.891 -0.024 1 98 17 VAL B O 1
ATOM 661 N N . GLU B 1 18 ? 5.07 3.953 -0.576 1 98.25 18 GLU B N 1
ATOM 662 C CA . GLU B 1 18 ? 6.102 4.02 0.457 1 98.25 18 GLU B CA 1
ATOM 663 C C . GLU B 1 18 ? 6.926 5.297 0.329 1 98.25 18 GLU B C 1
ATOM 665 O O . GLU B 1 18 ? 7.141 6.008 1.314 1 98.25 18 GLU B O 1
ATOM 670 N N . GLY B 1 19 ? 7.438 5.605 -0.88 1 97.62 19 GLY B N 1
ATOM 671 C CA . GLY B 1 19 ? 8.172 6.832 -1.134 1 97.62 19 GLY B CA 1
ATOM 672 C C . GLY B 1 19 ? 7.387 8.078 -0.786 1 97.62 19 GLY B C 1
ATOM 673 O O . GLY B 1 19 ? 7.918 9 -0.151 1 97.62 19 GLY B O 1
ATOM 674 N N . THR B 1 20 ? 6.145 8.094 -1.145 1 97.62 20 THR B N 1
ATOM 675 C CA . THR B 1 20 ? 5.262 9.227 -0.867 1 97.62 20 THR B CA 1
ATOM 676 C C . THR B 1 20 ? 5.09 9.422 0.637 1 97.62 20 THR B C 1
ATOM 678 O O . THR B 1 20 ? 5.219 10.539 1.143 1 97.62 20 THR B O 1
ATOM 681 N N . LEU B 1 21 ? 4.852 8.359 1.38 1 97.69 21 LEU B N 1
ATOM 682 C CA . LEU B 1 21 ? 4.633 8.445 2.818 1 97.69 21 LEU B CA 1
ATOM 683 C C . LEU B 1 21 ? 5.914 8.844 3.545 1 97.69 21 LEU B C 1
ATOM 685 O O . LEU B 1 21 ? 5.867 9.531 4.562 1 97.69 21 LEU B O 1
ATOM 689 N N . ARG B 1 22 ? 7.035 8.312 2.986 1 97.75 22 ARG B N 1
ATOM 690 C CA . ARG B 1 22 ? 8.305 8.758 3.545 1 97.75 22 ARG B CA 1
ATOM 691 C C . ARG B 1 22 ? 8.469 10.266 3.408 1 97.75 22 ARG B C 1
ATOM 693 O O . ARG B 1 22 ? 8.914 10.93 4.344 1 97.75 22 ARG B O 1
ATOM 700 N N . LEU B 1 23 ? 8.117 10.812 2.252 1 96.75 23 LEU B N 1
ATOM 701 C CA . LEU B 1 23 ? 8.172 12.25 2.021 1 96.75 23 LEU B CA 1
ATOM 702 C C . LEU B 1 23 ? 7.258 12.992 2.99 1 96.75 23 LEU B C 1
ATOM 704 O O . LEU B 1 23 ? 7.633 14.031 3.539 1 96.75 23 LEU B O 1
ATOM 708 N N . TYR B 1 24 ? 6.035 12.469 3.217 1 95.44 24 TYR B N 1
ATOM 709 C CA . TYR B 1 24 ? 5.117 13.07 4.176 1 95.44 24 TYR B CA 1
ATOM 710 C C . TYR B 1 24 ? 5.73 13.102 5.574 1 95.44 24 TYR B C 1
ATOM 712 O O . TYR B 1 24 ? 5.555 14.07 6.312 1 95.44 24 TYR B O 1
ATOM 720 N N . SER B 1 25 ? 6.359 12.023 5.93 1 95.75 25 SER B N 1
ATOM 721 C CA . SER B 1 25 ? 6.965 11.938 7.254 1 95.75 25 SER B CA 1
ATOM 722 C C . SER B 1 25 ? 8.039 13.008 7.441 1 95.75 25 SER B C 1
ATOM 724 O O . SER B 1 25 ? 8.164 13.578 8.523 1 95.75 25 SER B O 1
ATOM 726 N N . LEU B 1 26 ? 8.805 13.281 6.391 1 95.12 26 LEU B N 1
ATOM 727 C CA . LEU B 1 26 ? 9.883 14.266 6.426 1 95.12 26 LEU B CA 1
ATOM 728 C C . LEU B 1 26 ? 9.32 15.68 6.516 1 95.12 26 LEU B C 1
ATOM 730 O O . LEU B 1 26 ? 9.938 16.562 7.109 1 95.12 26 LEU B O 1
ATOM 734 N N . GLN B 1 27 ? 8.125 15.883 5.98 1 92.75 27 GLN B N 1
ATOM 735 C CA . GLN B 1 27 ? 7.527 17.203 5.883 1 92.75 27 GLN B CA 1
ATOM 736 C C . GLN B 1 27 ? 6.605 17.484 7.066 1 92.75 27 GLN B C 1
ATOM 738 O O . GLN B 1 27 ? 6.207 18.625 7.293 1 92.75 27 GLN B O 1
ATOM 743 N N . ALA B 1 28 ? 6.254 16.375 7.75 1 91.31 28 ALA B N 1
ATOM 744 C CA . ALA B 1 28 ? 5.344 16.562 8.875 1 91.31 28 ALA B CA 1
ATOM 745 C C . ALA B 1 28 ? 5.957 17.453 9.945 1 91.31 28 ALA B C 1
ATOM 747 O O . ALA B 1 28 ? 7.156 17.375 10.219 1 91.31 28 ALA B O 1
ATOM 748 N N . GLN B 1 29 ? 5.109 18.312 10.586 1 87.38 29 GLN B N 1
ATOM 749 C CA . GLN B 1 29 ? 5.582 19.297 11.562 1 87.38 29 GLN B CA 1
ATOM 750 C C . GLN B 1 29 ? 5.469 18.734 12.984 1 87.38 29 GLN B C 1
ATOM 752 O O . GLN B 1 29 ? 6.195 19.172 13.883 1 87.38 29 GLN B O 1
ATOM 757 N N . SER B 1 30 ? 4.602 17.859 13.219 1 88.31 30 SER B N 1
ATOM 758 C CA . SER B 1 30 ? 4.422 17.297 14.555 1 88.31 30 SER B CA 1
ATOM 759 C C . SER B 1 30 ? 5.031 15.898 14.656 1 88.31 30 SER B C 1
ATOM 761 O O . SER B 1 30 ? 4.984 15.125 13.695 1 88.31 30 SER B O 1
ATOM 763 N N . LYS B 1 31 ? 5.594 15.617 15.844 1 92.56 31 LYS B N 1
ATOM 764 C CA . LYS B 1 31 ? 6.188 14.312 16.125 1 92.56 31 LYS B CA 1
ATOM 765 C C . LYS B 1 31 ? 5.16 13.195 15.961 1 92.56 31 LYS B C 1
ATOM 767 O O . LYS B 1 31 ? 5.48 12.117 15.445 1 92.56 31 LYS B O 1
ATOM 772 N N . GLU B 1 32 ? 3.992 13.422 16.312 1 90.5 32 GLU B N 1
ATOM 773 C CA . GLU B 1 32 ? 2.924 12.43 16.219 1 90.5 32 GLU B CA 1
ATOM 774 C C . GLU B 1 32 ? 2.643 12.047 14.773 1 90.5 32 GLU B C 1
ATOM 776 O O . GLU B 1 32 ? 2.535 10.867 14.445 1 90.5 32 GLU B O 1
ATOM 781 N N . LEU B 1 33 ? 2.59 13.055 13.914 1 90 33 LEU B N 1
ATOM 782 C CA . LEU B 1 33 ? 2.334 12.82 12.5 1 90 33 LEU B CA 1
ATOM 783 C C . LEU B 1 33 ? 3.518 12.109 11.844 1 90 33 LEU B C 1
ATOM 785 O O . LEU B 1 33 ? 3.332 11.227 11.008 1 90 33 LEU B O 1
ATOM 789 N N . LYS B 1 34 ? 4.773 12.531 12.219 1 95.31 34 LYS B N 1
ATOM 790 C CA . LYS B 1 34 ? 5.965 11.859 11.711 1 95.31 34 LYS B CA 1
ATOM 791 C C . LYS B 1 34 ? 5.938 10.367 12.023 1 95.31 34 LYS B C 1
ATOM 793 O O . LYS B 1 34 ? 6.234 9.539 11.164 1 95.31 34 LYS B O 1
ATOM 798 N N . VAL B 1 35 ? 5.512 10.062 13.242 1 94.75 35 VAL B N 1
ATOM 799 C CA . VAL B 1 35 ? 5.469 8.68 13.68 1 94.75 35 VAL B CA 1
ATOM 800 C C . VAL B 1 35 ? 4.391 7.922 12.906 1 94.75 35 VAL B C 1
ATOM 802 O O . VAL B 1 35 ? 4.598 6.777 12.5 1 94.75 35 VAL B O 1
ATOM 805 N N . VAL B 1 36 ? 3.219 8.562 12.664 1 93.69 36 VAL B N 1
ATOM 806 C CA . VAL B 1 36 ? 2.121 7.941 11.93 1 93.69 36 VAL B CA 1
ATOM 807 C C . VAL B 1 36 ? 2.592 7.547 10.531 1 93.69 36 VAL B C 1
ATOM 809 O O . VAL B 1 36 ? 2.385 6.414 10.094 1 93.69 36 VAL B O 1
ATOM 812 N N . TYR B 1 37 ? 3.246 8.445 9.82 1 96.62 37 TYR B N 1
ATOM 813 C CA . TYR B 1 37 ? 3.695 8.188 8.461 1 96.62 37 TYR B CA 1
ATOM 814 C C . TYR B 1 37 ? 4.855 7.203 8.445 1 96.62 37 TYR B C 1
ATOM 816 O O . TYR B 1 37 ? 4.934 6.34 7.566 1 96.62 37 TYR B O 1
ATOM 824 N N . ARG B 1 38 ? 5.707 7.277 9.43 1 97.19 38 ARG B N 1
ATOM 825 C CA . ARG B 1 38 ? 6.828 6.344 9.516 1 97.19 38 ARG B CA 1
ATOM 826 C C . ARG B 1 38 ? 6.34 4.922 9.766 1 97.19 38 ARG B C 1
ATOM 828 O O . ARG B 1 38 ? 6.867 3.969 9.188 1 97.19 38 ARG B O 1
ATOM 835 N N . ASP B 1 39 ? 5.375 4.766 10.633 1 96.88 39 ASP B N 1
ATOM 836 C CA . ASP B 1 39 ? 4.789 3.457 10.898 1 96.88 39 ASP B CA 1
ATOM 837 C C . ASP B 1 39 ? 4.117 2.889 9.656 1 96.88 39 ASP B C 1
ATOM 839 O O . ASP B 1 39 ? 4.199 1.688 9.391 1 96.88 39 ASP B O 1
ATOM 843 N N . ALA B 1 40 ? 3.484 3.762 8.969 1 97.69 40 ALA B N 1
ATOM 844 C CA . ALA B 1 40 ? 2.875 3.35 7.707 1 97.69 40 ALA B CA 1
ATOM 845 C C . ALA B 1 40 ? 3.932 2.879 6.715 1 97.69 40 ALA B C 1
ATOM 847 O O . ALA B 1 40 ? 3.762 1.848 6.059 1 97.69 40 ALA B O 1
ATOM 848 N N . VAL B 1 41 ? 5.094 3.586 6.609 1 98.44 41 VAL B N 1
ATOM 849 C CA . VAL B 1 41 ? 6.199 3.227 5.723 1 98.44 41 VAL B CA 1
ATOM 850 C C . VAL B 1 41 ? 6.746 1.856 6.113 1 98.44 41 VAL B C 1
ATOM 852 O O . VAL B 1 41 ? 6.965 1 5.25 1 98.44 41 VAL B O 1
ATOM 855 N N . LYS B 1 42 ? 6.879 1.664 7.387 1 98.12 42 LYS B N 1
ATOM 856 C CA . LYS B 1 42 ? 7.391 0.393 7.887 1 98.12 42 LYS B CA 1
ATOM 857 C C . LYS B 1 42 ? 6.445 -0.754 7.551 1 98.12 42 LYS B C 1
ATOM 859 O O . LYS B 1 42 ? 6.879 -1.805 7.074 1 98.12 42 LYS B O 1
ATOM 864 N N . GLY B 1 43 ? 5.148 -0.53 7.805 1 97.62 43 GLY B N 1
ATOM 865 C CA . GLY B 1 43 ? 4.156 -1.546 7.48 1 97.62 43 GLY B CA 1
ATOM 866 C C . GLY B 1 43 ? 4.125 -1.899 6.008 1 97.62 43 GLY B C 1
ATOM 867 O O . GLY B 1 43 ? 4.094 -3.078 5.648 1 97.62 43 GLY B O 1
ATOM 868 N N . ILE B 1 44 ? 4.176 -0.888 5.172 1 98.44 44 ILE B N 1
ATOM 869 C CA . ILE B 1 44 ? 4.172 -1.117 3.73 1 98.44 44 ILE B CA 1
ATOM 870 C C . ILE B 1 44 ? 5.453 -1.836 3.318 1 98.44 44 ILE B C 1
ATOM 872 O O . ILE B 1 44 ? 5.43 -2.732 2.473 1 98.44 44 ILE B O 1
ATOM 876 N N . GLY B 1 45 ? 6.547 -1.462 3.889 1 98.25 45 GLY B N 1
ATOM 877 C CA . GLY B 1 45 ? 7.82 -2.105 3.6 1 98.25 45 GLY B CA 1
ATOM 878 C C . GLY B 1 45 ? 7.816 -3.592 3.898 1 98.25 45 GLY B C 1
ATOM 879 O O . GLY B 1 45 ? 8.344 -4.391 3.117 1 98.25 45 GLY B O 1
ATOM 880 N N . GLU B 1 46 ? 7.254 -3.949 5.023 1 97.62 46 GLU B N 1
ATOM 881 C CA . GLU B 1 46 ? 7.164 -5.355 5.398 1 97.62 46 GLU B CA 1
ATOM 882 C C . GLU B 1 46 ? 6.312 -6.141 4.402 1 97.62 46 GLU B C 1
ATOM 884 O O . GLU B 1 46 ? 6.68 -7.246 4.004 1 97.62 46 GLU B O 1
ATOM 889 N N . ILE B 1 47 ? 5.211 -5.574 4.016 1 98 47 ILE B N 1
ATOM 890 C CA . ILE B 1 47 ? 4.328 -6.219 3.047 1 98 47 ILE B CA 1
ATOM 891 C C . ILE B 1 47 ? 5.043 -6.348 1.704 1 98 47 ILE B C 1
ATOM 893 O O . ILE B 1 47 ? 5.008 -7.41 1.076 1 98 47 ILE B O 1
ATOM 897 N N . THR B 1 48 ? 5.695 -5.23 1.276 1 98.31 48 THR B N 1
ATOM 898 C CA . THR B 1 48 ? 6.434 -5.199 0.018 1 98.31 48 THR B CA 1
ATOM 899 C C . THR B 1 48 ? 7.508 -6.285 -0.006 1 98.31 48 THR B C 1
ATOM 901 O O . THR B 1 48 ? 7.648 -7.004 -0.996 1 98.31 48 THR B O 1
ATOM 904 N N . GLN B 1 49 ? 8.234 -6.402 1.078 1 97.44 49 GLN B N 1
ATOM 905 C CA . GLN B 1 49 ? 9.297 -7.406 1.168 1 97.44 49 GLN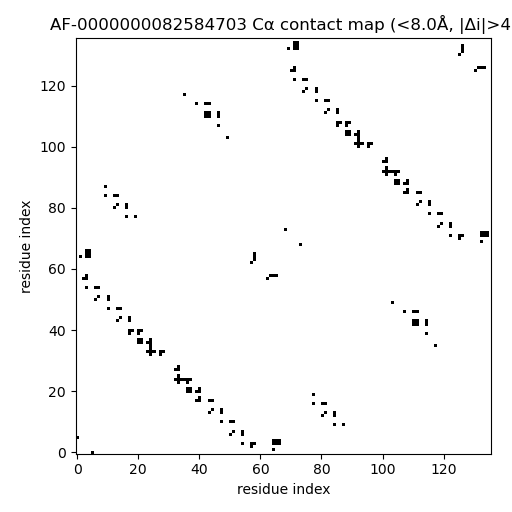 B CA 1
ATOM 906 C C . GLN B 1 49 ? 8.727 -8.82 1.026 1 97.44 49 GLN B C 1
ATOM 908 O O . GLN B 1 49 ? 9.328 -9.672 0.372 1 97.44 49 GLN B O 1
ATOM 913 N N . ASN B 1 50 ? 7.617 -9.078 1.633 1 95.69 50 ASN B N 1
ATOM 914 C CA . ASN B 1 50 ? 6.969 -10.383 1.526 1 95.69 50 ASN B CA 1
ATOM 915 C C . ASN B 1 50 ? 6.562 -10.688 0.088 1 95.69 50 ASN B C 1
ATOM 917 O O . ASN B 1 50 ? 6.754 -11.805 -0.39 1 95.69 50 ASN B O 1
ATOM 921 N N . LEU B 1 51 ? 6.008 -9.727 -0.601 1 96.75 51 LEU B N 1
ATOM 922 C CA . LEU B 1 51 ? 5.59 -9.898 -1.987 1 96.75 51 LEU B CA 1
ATOM 923 C C . LEU B 1 51 ? 6.793 -10.086 -2.9 1 96.75 51 LEU B C 1
ATOM 925 O O . LEU B 1 51 ? 6.727 -10.82 -3.887 1 96.75 51 LEU B O 1
ATOM 929 N N . GLU B 1 52 ? 7.906 -9.383 -2.557 1 96.56 52 GLU B N 1
ATOM 930 C CA . GLU B 1 52 ? 9.133 -9.539 -3.33 1 96.56 52 GLU B CA 1
ATOM 931 C C . GLU B 1 52 ? 9.656 -10.969 -3.236 1 96.56 52 GLU B C 1
ATOM 933 O O . GLU B 1 52 ? 10.164 -11.523 -4.223 1 96.56 52 GLU B O 1
ATOM 938 N N . LYS B 1 53 ? 9.609 -11.508 -2.082 1 93.94 53 LYS B N 1
ATOM 939 C CA . LYS B 1 53 ? 10.016 -12.898 -1.904 1 93.94 53 LYS B CA 1
ATOM 940 C C . LYS B 1 53 ? 9.18 -13.836 -2.779 1 93.94 53 LYS B C 1
ATOM 942 O O . LYS B 1 53 ? 9.711 -14.75 -3.402 1 93.94 53 LYS B O 1
ATOM 947 N N . ARG B 1 54 ? 7.922 -13.578 -2.799 1 90.88 54 ARG B N 1
ATOM 948 C CA . ARG B 1 54 ? 7.031 -14.367 -3.635 1 90.88 54 ARG B CA 1
ATOM 949 C C . ARG B 1 54 ? 7.34 -14.164 -5.113 1 90.88 54 ARG B C 1
ATOM 951 O O . ARG B 1 54 ? 7.312 -15.117 -5.898 1 90.88 54 ARG B O 1
ATOM 958 N N . GLU B 1 55 ? 7.543 -12.969 -5.543 1 92.56 55 GLU B N 1
ATOM 959 C CA . GLU B 1 55 ? 7.902 -12.672 -6.926 1 92.56 55 GLU B CA 1
ATOM 960 C C . GLU B 1 55 ? 9.125 -13.469 -7.363 1 92.56 55 GLU B C 1
ATOM 962 O O . GLU B 1 55 ? 9.141 -14.039 -8.461 1 92.56 55 GLU B O 1
ATOM 967 N N . LYS B 1 56 ? 10.148 -13.523 -6.504 1 91.56 56 LYS B N 1
ATOM 968 C CA . LYS B 1 56 ? 11.367 -14.266 -6.797 1 91.56 56 LYS B CA 1
ATOM 969 C C . LYS B 1 56 ? 11.094 -15.758 -6.918 1 91.56 56 LYS B C 1
ATOM 971 O O . LYS B 1 56 ? 11.641 -16.422 -7.801 1 91.56 56 LYS B O 1
ATOM 976 N N . ALA B 1 57 ? 10.242 -16.281 -6.078 1 88.38 57 ALA B N 1
ATOM 977 C CA . ALA B 1 57 ? 9.867 -17.688 -6.117 1 88.38 57 ALA B CA 1
ATOM 978 C C . ALA B 1 57 ? 9.172 -18.031 -7.43 1 88.38 57 ALA B C 1
ATOM 980 O O . ALA B 1 57 ? 9.461 -19.062 -8.047 1 88.38 57 ALA B O 1
ATOM 981 N N . ILE B 1 58 ? 8.305 -17.203 -7.863 1 86.5 58 ILE B N 1
ATOM 982 C CA . ILE B 1 58 ? 7.562 -17.422 -9.102 1 86.5 58 ILE B CA 1
ATOM 983 C C . ILE B 1 58 ? 8.523 -17.375 -10.289 1 86.5 58 ILE B C 1
ATOM 985 O O . ILE B 1 58 ? 8.398 -18.156 -11.227 1 86.5 58 ILE B O 1
ATOM 989 N N . GLU B 1 59 ? 9.383 -16.422 -10.234 1 87.25 59 GLU B N 1
ATOM 990 C CA . GLU B 1 59 ? 10.352 -16.281 -11.32 1 87.25 59 GLU B CA 1
ATOM 991 C C . GLU B 1 59 ? 11.25 -17.5 -11.422 1 87.25 59 GLU B C 1
ATOM 993 O O . GLU B 1 59 ? 11.688 -17.875 -12.516 1 87.25 59 GLU B O 1
ATOM 998 N N . LEU B 1 60 ? 11.57 -18.141 -10.281 1 85.19 60 LEU B N 1
ATOM 999 C CA . LEU B 1 60 ? 12.375 -19.344 -10.258 1 85.19 60 LEU B CA 1
ATOM 1000 C C . LEU B 1 60 ? 11.602 -20.531 -10.828 1 85.19 60 LEU B C 1
ATOM 1002 O O . LEU B 1 60 ? 12.164 -21.375 -11.531 1 85.19 60 LEU B O 1
ATOM 1006 N N . GLU B 1 61 ? 10.32 -20.516 -10.602 1 81.38 61 GLU B N 1
ATOM 1007 C CA . GLU B 1 61 ? 9.469 -21.594 -11.094 1 81.38 61 GLU B CA 1
ATOM 1008 C C . GLU B 1 61 ? 9.117 -21.375 -12.562 1 81.38 61 GLU B C 1
ATOM 1010 O O . GLU B 1 61 ? 8.953 -22.344 -13.312 1 81.38 61 GLU B O 1
ATOM 1015 N N . GLU B 1 62 ? 8.992 -20.141 -12.898 1 77.81 62 GLU B N 1
ATOM 1016 C CA . GLU B 1 62 ? 8.648 -19.797 -14.273 1 77.81 62 GLU B CA 1
ATOM 1017 C C . GLU B 1 62 ? 9.617 -18.766 -14.844 1 77.81 62 GLU B C 1
ATOM 1019 O O . GLU B 1 62 ? 9.25 -17.609 -15.031 1 77.81 62 GLU B O 1
ATOM 1024 N N . PRO B 1 63 ? 10.867 -19.109 -15.062 1 73.94 63 PRO B N 1
ATOM 1025 C CA . PRO B 1 63 ? 11.914 -18.203 -15.523 1 73.94 63 PRO B CA 1
ATOM 1026 C C . PRO B 1 63 ? 11.5 -17.406 -16.766 1 73.94 63 PRO B C 1
ATOM 1028 O O . PRO B 1 63 ? 12.023 -16.312 -17 1 73.94 63 PRO B O 1
ATOM 1031 N N . GLN B 1 64 ? 10.625 -17.859 -17.484 1 70.62 64 GLN B N 1
ATOM 1032 C CA . GLN B 1 64 ? 10.227 -17.172 -18.703 1 70.62 64 GLN B CA 1
ATOM 1033 C C . GLN B 1 64 ? 9.562 -15.828 -18.391 1 70.62 64 GLN B C 1
ATOM 1035 O O . GLN B 1 64 ? 9.508 -14.938 -19.234 1 70.62 64 GLN B O 1
ATOM 1040 N N . TYR B 1 65 ? 9.031 -15.773 -17.25 1 61.69 65 TYR B N 1
ATOM 1041 C CA . TYR B 1 65 ? 8.336 -14.539 -16.891 1 61.69 65 TYR B CA 1
ATOM 1042 C C . TYR B 1 65 ? 9.266 -13.602 -16.125 1 61.69 65 TYR B C 1
ATOM 1044 O O . TYR B 1 65 ? 8.82 -12.578 -15.602 1 61.69 65 TYR B O 1
ATOM 1052 N N . LYS B 1 66 ? 10.531 -13.828 -16.016 1 60.62 66 LYS B N 1
ATOM 1053 C CA . LYS B 1 66 ? 11.531 -12.961 -15.398 1 60.62 66 LYS B CA 1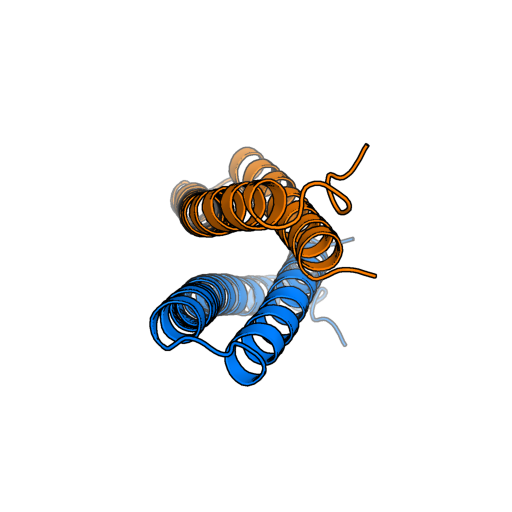
ATOM 1054 C C . LYS B 1 66 ? 11.508 -11.57 -16.016 1 60.62 66 LYS B C 1
ATOM 1056 O O . LYS B 1 66 ? 11.438 -11.43 -17.234 1 60.62 66 LYS B O 1
ATOM 1061 N N . SER B 1 67 ? 10.984 -10.672 -15.438 1 57.06 67 SER B N 1
ATOM 1062 C CA . SER B 1 67 ? 11.016 -9.297 -15.93 1 57.06 67 SER B CA 1
ATOM 1063 C C . SER B 1 67 ? 12.422 -8.891 -16.359 1 57.06 67 SER B C 1
ATOM 1065 O O . SER B 1 67 ? 13.383 -9.055 -15.602 1 57.06 67 SER B O 1
ATOM 1067 N N . ASN B 1 68 ? 12.734 -9.109 -17.656 1 46.91 68 ASN B N 1
ATOM 1068 C CA . ASN B 1 68 ? 13.961 -8.523 -18.203 1 46.91 68 ASN B CA 1
ATOM 1069 C C . ASN B 1 68 ? 14.141 -7.082 -17.734 1 46.91 68 ASN B C 1
ATOM 1071 O O . ASN B 1 68 ? 13.172 -6.324 -17.656 1 46.91 68 ASN B O 1
#

Organism: NCBI:txid2716538

Foldseek 3Di:
DDPLVVLVVVLVVLVVVLVVLCVVLVVDDDPVSVVVSVVVSVVSVVVSVVSVVVSVVVCVVVVVPPDD/DDPLVVLVVVLVVLVVVLVVLCVVLVVDDDPVSVVVSVVVSVVSVVVSVVSVVVSVVVCVVVVVVPPD

Solvent-accessible surface area (backbone atoms only — not comparable to full-atom values): 7238 Å² total; per-residue (Å²): 134,51,73,43,48,52,47,51,53,51,46,49,53,50,50,52,50,34,54,51,33,48,52,49,25,73,68,40,87,44,71,68,53,24,50,53,27,45,50,41,29,52,54,48,49,55,44,43,53,54,51,50,55,48,38,52,52,45,27,69,76,39,58,86,51,46,80,125,133,50,73,42,50,52,47,50,52,52,44,50,51,51,50,52,49,34,53,52,32,47,52,48,25,73,67,41,89,45,71,69,53,23,49,54,28,46,50,41,31,51,54,48,48,54,44,44,52,56,52,50,55,50,39,52,52,44,26,71,76,40,56,86,51,47,81,124

Nearest PDB structures (foldseek):
  7s5c-assembly1_F  TM=9.525E-01  e=5.742E-01  Myxococcus xanthus
  7s5k-assembly1_E  TM=8.868E-01  e=4.114E-01  Myxococcus xanthus
  7s5k-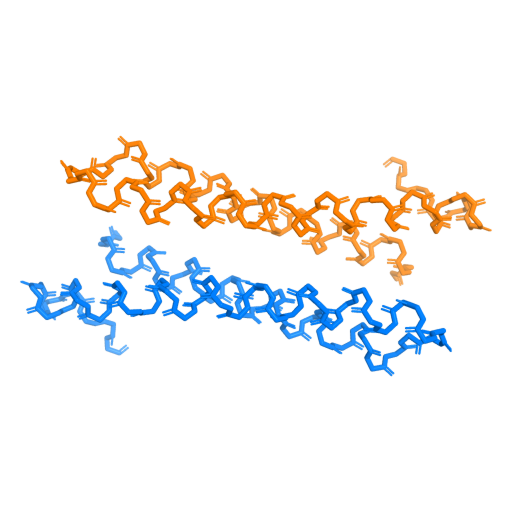assembly1_F  TM=9.580E-01  e=6.138E-01  Myxococcus xanthus
  7s5c-assembly1_G  TM=9.597E-01  e=8.567E-01  Myxococcus xanthus
  4ilo-assembly1_A  TM=9.809E-01  e=4.244E+00  Chlamydia trachomatis L2/434/Bu